Protein 9E9M (pdb70)

Nearest PDB structures (foldseek):
  9e9u-assembly1_A  TM=1.003E+00  e=6.574E-29  synthetic construct
  5z5a-assembly3_C  TM=9.922E-01  e=4.658E-25  Thermococcus kodakarensis KOD1
  5z5b-assembly3_C  TM=9.942E-01  e=1.953E-23  Thermococcus kodakarensis KOD1
  2j16-assembly2_B  TM=8.614E-01  e=3.034E-09  Saccharomyces cerevisiae
  4jnb-assembly1_A  TM=8.517E-01  e=1.982E-07  Homo sapiens

B-factor: mean 23.59, std 7.03, range [12.92, 53.16]

Secondary structure (DSSP, 8-state):
--TT-EESSSSEEE-SPPPGGGHHHHHHH-SEEEE-S-GGG-SS-THHHHTTT-EEEE----TT-PPPHHHHHHHHHHHHHHHHTT--EEE-----HHHHHHHHHHHHHHH---HHHHHHHHHHHSTTSS-SHHHHHHHHHHHHHH-

Foldseek 3Di:
DPVQWDDPDPFETEGADDDPVCLVVCVVQFQEEEEAADPVPDPDDPVSSVVSNRHYHDHYDDPPAADALVSLVVVLVVSVVQVVVPGHYYYYHHAQQHVLLSQLLNCCVPVVDDSVVSNVSSCVRPVRHNPDPNSVVSSVVSNVVVD

Radius of gyration: 14.06 Å; Cα contacts (8 Å, |Δi|>4): 249; chains: 1; bounding box: 31×39×26 Å

Solvent-accessible surface area: 7526 Å² total

Sequence (147 aa):
MWPSARFVDDNVAFSRMPTERELDEVAKDFDAVVVLVEEYEELPYSLEEWKKRGVEVLHSPIPDFTAPSLEQLLEILRWIEARVREGKKVLIHMGGLGRSGTVAVAWLMYSKGLPLREALRRVRSLRPGAVETYEQMEVLKELEKFLR

Structure (mmCIF, N/CA/C/O backbone):
data_9E9M
#
_entry.id   9E9M
#
_cell.length_a   86.032
_cell.length_b   86.032
_cell.length_c   32.198
_cell.angle_alpha   90.000
_cell.angle_beta   90.000
_cell.angle_gamma   120.000
#
_symmetry.space_group_name_H-M   'P 61'
#
loop_
_entity.id
_entity.type
_entity.pdbx_description
1 polymer ShufPTP
2 non-polymer 'SULFATE ION'
3 water water
#
loop_
_atom_site.group_PDB
_atom_site.id
_atom_site.type_symbol
_atom_site.label_atom_id
_atom_site.label_alt_id
_atom_site.label_comp_id
_atom_site.label_asym_id
_atom_site.label_entity_id
_atom_site.label_seq_id
_atom_site.pdbx_PDB_ins_code
_atom_site.Cartn_x
_atom_site.Cartn_y
_atom_site.Cartn_z
_atom_site.occupancy
_atom_site.B_iso_or_equiv
_atom_site.auth_seq_id
_atom_site.auth_comp_id
_atom_site.auth_asym_id
_atom_site.auth_atom_id
_atom_site.pdbx_PDB_model_num
ATOM 1 N N . MET A 1 1 ? 1.70856 46.74056 6.58093 1.000 29.96859 1 MET A N 1
ATOM 2 C CA . MET A 1 1 ? 0.85696 45.66876 6.06370 1.000 25.69481 1 MET A CA 1
ATOM 3 C C . MET A 1 1 ? -0.29781 45.43730 7.03396 1.000 26.20509 1 MET A C 1
ATOM 4 O O . MET A 1 1 ? -0.11376 45.49854 8.24682 1.000 33.17981 1 MET A O 1
ATOM 9 N N . TRP A 1 2 ? -1.48950 45.18842 6.51008 1.000 24.44421 2 TRP A N 1
ATOM 10 C CA . TRP A 1 2 ? -2.62971 44.86614 7.35338 1.000 25.49701 2 TRP A CA 1
ATOM 11 C C . TRP A 1 2 ? -2.38925 43.52684 8.03804 1.000 24.86563 2 TRP A C 1
ATOM 12 O O . TRP A 1 2 ? -2.36429 42.49307 7.35640 1.000 23.91786 2 TRP A O 1
ATOM 23 N N . PRO A 1 3 ? -2.21206 43.48326 9.36283 1.000 27.09351 3 PRO A N 1
ATOM 24 C CA . PRO A 1 3 ? -1.60686 42.29209 9.97986 1.000 28.02609 3 PRO A CA 1
ATOM 25 C C . PRO A 1 3 ? -2.51478 41.07096 10.08148 1.000 28.14919 3 PRO A C 1
ATOM 26 O O . PRO A 1 3 ? -2.02974 40.00663 10.48150 1.000 26.97306 3 PRO A O 1
ATOM 30 N N . SER A 1 4 ? -3.79880 41.18217 9.72872 1.000 25.01702 4 SER A N 1
ATOM 31 C CA . SER A 1 4 ? -4.69656 40.02959 9.71366 1.000 24.06163 4 SER A CA 1
ATOM 32 C C . SER A 1 4 ? -4.52369 39.15934 8.47792 1.000 22.48669 4 SER A C 1
ATOM 33 O O . SER A 1 4 ? -5.02441 38.02943 8.45403 1.000 22.53775 4 SER A O 1
ATOM 36 N N . ALA A 1 5 ? -3.85459 39.65963 7.44767 1.000 21.69054 5 ALA A N 1
ATOM 37 C CA . ALA A 1 5 ? -3.64718 38.87715 6.23883 1.000 20.06964 5 ALA A CA 1
ATOM 38 C C . ALA A 1 5 ? -2.53019 37.86045 6.43054 1.000 20.83638 5 ALA A C 1
ATOM 39 O O . ALA A 1 5 ? -1.49323 38.15140 7.03589 1.000 22.18255 5 ALA A O 1
ATOM 41 N N . ARG A 1 6 ? -2.74519 36.65910 5.90972 1.000 17.53489 6 ARG A N 1
ATOM 42 C CA . ARG A 1 6 ? -1.69967 35.64486 5.87534 1.000 18.45749 6 ARG A CA 1
ATOM 43 C C . ARG A 1 6 ? -1.49695 35.22736 4.42981 1.000 20.08155 6 ARG A C 1
ATOM 44 O O . ARG A 1 6 ? -2.44445 34.80122 3.75271 1.000 18.21121 6 ARG A O 1
ATOM 52 N N . PHE A 1 7 ? -0.26049 35.35936 3.96258 1.000 18.844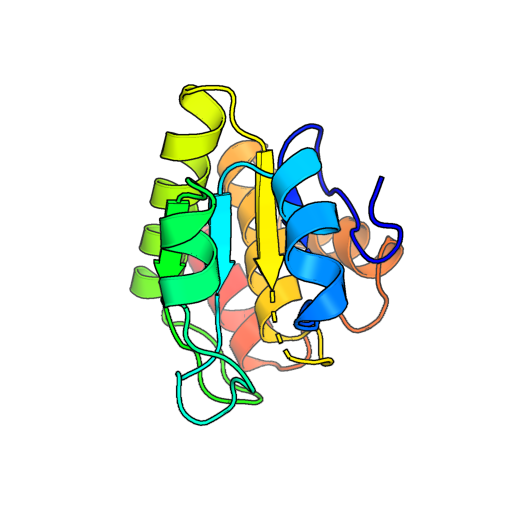39 7 PHE A N 1
ATOM 53 C CA . PHE A 1 7 ? 0.08939 35.13638 2.57271 1.000 18.18484 7 PHE A CA 1
ATOM 54 C C . PHE A 1 7 ? 0.45046 33.67723 2.34429 1.000 21.40637 7 PHE A C 1
ATOM 55 O O . PHE A 1 7 ? 1.23317 33.09994 3.10727 1.000 23.29744 7 PHE A O 1
ATOM 63 N N . VAL A 1 8 ? -0.10574 33.08414 1.28464 1.000 19.45337 8 VAL A N 1
ATOM 64 C CA . VAL A 1 8 ? 0.32393 31.75085 0.87593 1.000 20.10147 8 VAL A CA 1
ATOM 65 C C . VAL A 1 8 ? 1.39251 31.79978 -0.20750 1.000 19.38855 8 VAL A C 1
ATOM 66 O O . VAL A 1 8 ? 2.06912 30.78438 -0.44118 1.000 23.73209 8 VAL A O 1
ATOM 70 N N . ASP A 1 9 ? 1.56029 32.94487 -0.86418 1.000 24.34152 9 ASP A N 1
ATOM 71 C CA . ASP A 1 9 ? 2.69634 33.22098 -1.72919 1.000 24.70578 9 ASP A CA 1
ATOM 72 C C . ASP A 1 9 ? 2.90513 34.73272 -1.72565 1.000 22.75062 9 ASP A C 1
ATOM 73 O O . ASP A 1 9 ? 2.33992 35.44984 -0.89386 1.000 22.48229 9 ASP A O 1
ATOM 78 N N . ASP A 1 10 ? 3.70476 35.23206 -2.67232 1.000 24.46872 10 ASP A N 1
ATOM 79 C CA . ASP A 1 10 ? 4.01398 36.65554 -2.67030 1.000 26.24279 10 ASP A CA 1
ATOM 80 C C . ASP A 1 10 ? 2.78659 37.52783 -2.89588 1.000 23.50824 10 ASP A C 1
ATOM 81 O O . ASP A 1 10 ? 2.77432 38.68959 -2.47175 1.000 24.97208 10 ASP A O 1
ATOM 86 N N . ASN A 1 11 ? 1.74889 36.99661 -3.53577 1.000 22.88889 11 ASN A N 1
ATOM 87 C CA . ASN A 1 11 ? 0.71327 37.83805 -4.09464 1.000 22.75717 11 ASN A CA 1
ATOM 88 C C . ASN A 1 11 ? -0.69508 37.53020 -3.61489 1.000 19.54190 11 ASN A C 1
ATOM 89 O O . ASN A 1 11 ? -1.59777 38.31032 -3.92265 1.000 21.19496 11 ASN A O 1
ATOM 94 N N . VAL A 1 12 ? -0.90977 36.43440 -2.88777 1.000 19.42633 12 VAL A N 1
ATOM 95 C CA . VAL A 1 12 ? -2.24980 35.97476 -2.51902 1.000 17.55244 12 VAL A CA 1
ATOM 96 C C . VAL A 1 12 ? -2.28022 35.71006 -1.02124 1.000 17.56109 12 VAL A C 1
ATOM 97 O O . VAL A 1 12 ? -1.44455 34.95640 -0.50779 1.000 17.82730 12 VAL A O 1
ATOM 101 N N . ALA A 1 13 ? -3.23268 36.33016 -0.32225 1.000 16.78905 13 ALA A N 1
ATOM 102 C CA . ALA A 1 13 ? -3.37858 36.15501 1.11954 1.000 17.28624 13 ALA A CA 1
ATOM 103 C C . ALA A 1 13 ? -4.84389 35.89605 1.44953 1.000 20.66230 13 ALA A C 1
ATOM 104 O O . ALA A 1 13 ? -5.73430 36.12581 0.62993 1.000 15.98004 13 ALA A O 1
ATOM 106 N N . PHE A 1 14 ? -5.09549 35.38419 2.65014 1.000 16.82659 14 PHE A N 1
ATOM 107 C CA . PHE A 1 14 ? -6.46882 35.20953 3.10473 1.000 15.98078 14 PHE A CA 1
ATOM 108 C C . PHE A 1 14 ? -6.58145 35.75303 4.51995 1.000 17.73948 14 PHE A C 1
ATOM 109 O O . PHE A 1 14 ? -5.57742 35.89797 5.23314 1.000 17.60613 14 PHE A O 1
ATOM 117 N N . SER A 1 15 ? -7.80642 36.11232 4.90101 1.000 15.75744 15 SER A N 1
ATOM 118 C CA . SER A 1 15 ? -8.04964 36.81583 6.15567 1.000 17.30497 15 SER A CA 1
ATOM 119 C C . SER A 1 15 ? -9.51682 36.70069 6.55735 1.000 17.87074 15 SER A C 1
ATOM 120 O O . SER A 1 15 ? -10.36090 36.21762 5.80077 1.000 18.48055 15 SER A O 1
ATOM 123 N N . ARG A 1 16 ? -9.81184 37.22999 7.74300 1.000 18.20862 16 ARG A N 1
ATOM 124 C CA . ARG A 1 16 ? -11.16803 37.54309 8.15248 1.000 17.89798 16 ARG A CA 1
ATOM 125 C C . ARG A 1 16 ? -11.71606 38.71428 7.32541 1.000 18.49286 16 ARG A C 1
ATOM 126 O O . ARG A 1 16 ? -11.01770 39.32482 6.50662 1.000 17.88217 16 ARG A O 1
ATOM 134 N N . MET A 1 17 ? -12.99538 39.01878 7.52484 1.000 16.45720 17 MET A N 1
ATOM 135 C CA . MET A 1 17 ? -13.58105 40.21366 6.92839 1.000 18.49292 17 MET A CA 1
ATOM 136 C C . MET A 1 17 ? -12.88412 41.48560 7.38223 1.000 21.37025 17 MET A C 1
ATOM 137 O O . MET A 1 17 ? -12.85358 41.75960 8.59203 1.000 20.55771 17 MET A O 1
ATOM 142 N N . PRO A 1 18 ? -12.38668 42.32252 6.46988 1.000 18.05186 18 PRO A N 1
ATOM 143 C CA . PRO A 1 18 ? -12.01641 43.68862 6.86386 1.000 19.01934 18 PRO A CA 1
ATOM 144 C C . PRO A 1 18 ? -13.24123 44.47155 7.31254 1.000 19.19481 18 PRO A C 1
ATOM 145 O O . PRO A 1 18 ? -14.31281 44.37696 6.70930 1.000 19.29116 18 PRO A O 1
ATOM 149 N N . THR A 1 19 ? -13.07429 45.26958 8.36685 1.000 20.39787 19 THR A N 1
ATOM 150 C CA . THR A 1 19 ? -14.11492 46.20091 8.76379 1.000 21.23510 19 THR A CA 1
ATOM 151 C C . THR A 1 19 ? -13.99877 47.47955 7.94046 1.000 21.00271 19 THR A C 1
ATOM 152 O O . THR A 1 19 ? -13.02276 47.69274 7.21839 1.000 22.32857 19 THR A O 1
ATOM 156 N N . GLU A 1 20 ? -14.97471 48.37247 8.11556 1.000 26.04455 20 GLU A N 1
ATOM 157 C CA . GLU A 1 20 ? -15.02259 49.57585 7.28688 1.000 25.93452 20 GLU A CA 1
ATOM 158 C C . GLU A 1 20 ? -13.79790 50.46271 7.53304 1.000 23.90192 20 GLU A C 1
ATOM 159 O O . GLU A 1 20 ? -13.23033 51.02547 6.58767 1.000 23.19407 20 GLU A O 1
ATOM 165 N N . ARG A 1 21 ? -13.33258 50.56012 8.78423 1.000 28.08598 21 ARG A N 1
ATOM 166 C CA . ARG A 1 21 ? -12.12300 51.34949 9.04214 1.000 25.64274 21 ARG A CA 1
ATOM 167 C C . ARG A 1 21 ? -10.83458 50.67746 8.59397 1.000 26.59977 21 ARG A C 1
ATOM 168 O O . ARG A 1 21 ? -9.76141 51.27033 8.77628 1.000 26.51213 21 ARG A O 1
ATOM 176 N N . GLU A 1 22 ? -10.89212 49.47442 8.02911 1.000 20.83163 22 GLU A N 1
ATOM 177 C CA . GLU A 1 22 ? -9.70243 48.79273 7.55978 1.000 23.83515 22 GLU A CA 1
ATOM 178 C C . GLU A 1 22 ? -9.59654 48.77733 6.04211 1.000 17.57653 22 GLU A C 1
ATOM 179 O O . GLU A 1 22 ? -8.63213 48.21152 5.50168 1.000 21.40343 22 GLU A O 1
ATOM 185 N N . LEU A 1 23 ? -10.55339 49.38524 5.34594 1.000 20.64182 23 LEU A N 1
ATOM 186 C CA . LEU A 1 23 ? -10.60096 49.22634 3.89562 1.000 22.63143 23 LEU A CA 1
ATOM 187 C C . LEU A 1 23 ? -9.46557 49.97426 3.20518 1.000 22.20107 23 LEU A C 1
ATOM 188 O O . LEU A 1 23 ? -8.86028 49.44659 2.26673 1.000 21.33981 23 LEU A O 1
ATOM 193 N N . ASP A 1 24 ? -9.13472 51.18757 3.65841 1.000 22.65924 24 ASP A N 1
ATOM 194 C CA . ASP A 1 24 ? -7.95677 51.85580 3.10373 1.000 20.63938 24 ASP A CA 1
ATOM 195 C C . ASP A 1 24 ? -6.70220 51.04329 3.37358 1.000 21.71943 24 ASP A C 1
ATOM 196 O O . ASP A 1 24 ? -5.80481 50.95006 2.52587 1.000 22.77638 24 ASP A O 1
ATOM 201 N N . GLU A 1 25 ? -6.62161 50.47148 4.57187 1.000 22.06597 25 GLU A N 1
ATOM 202 C CA . GLU A 1 25 ? -5.47547 49.68585 4.99429 1.000 25.77168 25 GLU A CA 1
ATOM 203 C C . GLU A 1 25 ? -5.28253 48.47756 4.08177 1.000 22.99342 25 GLU A C 1
ATOM 204 O O . GLU A 1 25 ? -4.15492 48.16020 3.68490 1.000 24.80315 25 GLU A O 1
ATOM 210 N N . VAL A 1 26 ? -6.38861 47.82148 3.70721 1.000 21.15994 26 VAL A N 1
ATOM 211 C CA . VAL A 1 26 ? -6.35755 46.69903 2.76956 1.000 21.85358 26 VAL A CA 1
ATOM 212 C C . VAL A 1 26 ? -6.06499 47.18950 1.35524 1.000 21.59928 26 VAL A C 1
ATOM 213 O O . VAL A 1 26 ? -5.25124 46.59289 0.63770 1.000 22.34506 26 VAL A O 1
ATOM 217 N N . ALA A 1 27 ? -6.70261 48.29125 0.94082 1.000 21.80618 27 ALA A N 1
ATOM 21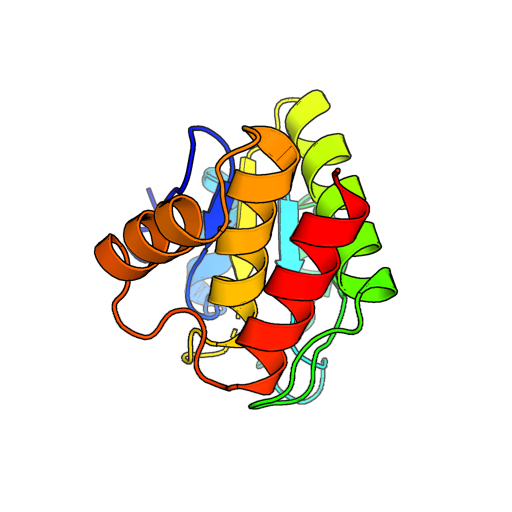8 C CA . ALA A 1 27 ? -6.50353 48.78904 -0.41861 1.000 22.06136 27 ALA A CA 1
ATOM 219 C C . ALA A 1 27 ? -5.04963 49.17891 -0.66599 1.000 24.74800 27 ALA A C 1
ATOM 220 O O . ALA A 1 27 ? -4.55789 49.05164 -1.79412 1.000 25.49264 27 ALA A O 1
ATOM 222 N N . LYS A 1 28 ? -4.34258 49.62754 0.37486 1.000 24.31695 28 LYS A N 1
ATOM 223 C CA . LYS A 1 28 ? -2.93465 49.98651 0.22587 1.000 25.33291 28 LYS A CA 1
ATOM 224 C C . LYS A 1 28 ? -2.09216 48.78619 -0.18453 1.000 25.16597 28 LYS A C 1
ATOM 225 O O . LYS A 1 28 ? -1.12801 48.92963 -0.94559 1.000 28.14138 28 LYS A O 1
ATOM 231 N N . ASP A 1 29 ? -2.43658 47.59345 0.31279 1.000 24.08019 29 ASP A N 1
ATOM 232 C CA . ASP A 1 29 ? -1.65595 46.38286 0.08794 1.000 26.45519 29 ASP A CA 1
ATOM 233 C C . ASP A 1 29 ? -2.21541 45.49740 -1.01516 1.000 22.86487 29 ASP A C 1
ATOM 234 O O . ASP A 1 29 ? -1.45213 44.76155 -1.64282 1.000 26.93723 29 ASP A O 1
ATOM 239 N N . PHE 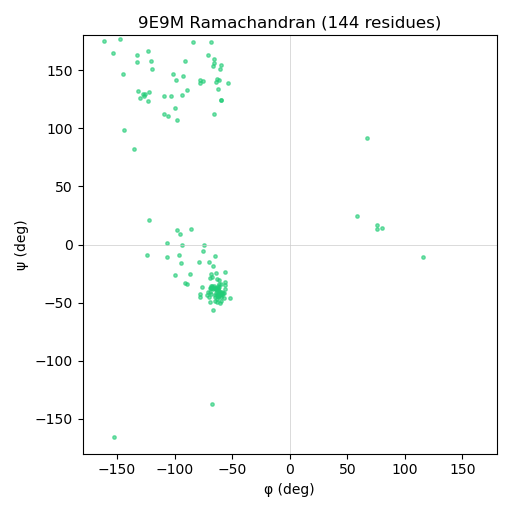A 1 30 ? -3.52212 45.56960 -1.27720 1.000 20.44592 30 PHE A N 1
ATOM 240 C CA . PHE A 1 30 ? -4.20789 44.63740 -2.16370 1.000 20.06475 30 PHE A CA 1
ATOM 241 C C . PHE A 1 30 ? -4.99491 45.39405 -3.21892 1.000 21.27992 30 PHE A C 1
ATOM 242 O O . PHE A 1 30 ? -5.79111 46.28305 -2.90000 1.000 23.61147 30 PHE A O 1
ATOM 250 N N . ASP A 1 31 ? -4.79953 45.00718 -4.46879 1.000 20.52119 31 ASP A N 1
ATOM 251 C CA . ASP A 1 31 ? -5.50236 45.61604 -5.57325 1.000 19.98469 31 ASP A CA 1
ATOM 252 C C . ASP A 1 31 ? -6.73457 44.82741 -5.98244 1.000 18.50678 31 ASP A C 1
ATOM 253 O O . ASP A 1 31 ? -7.53436 45.32968 -6.78374 1.000 17.24465 31 ASP A O 1
ATOM 258 N N . ALA A 1 32 ? -6.91808 43.62724 -5.43293 1.000 17.38749 32 ALA A N 1
ATOM 259 C CA . ALA A 1 32 ? -8.08816 42.81340 -5.72522 1.000 18.57354 32 ALA A CA 1
ATOM 260 C C . ALA A 1 32 ? -8.48767 42.05407 -4.46568 1.000 16.18122 32 ALA A C 1
ATOM 261 O O . ALA A 1 32 ? -7.63617 41.68833 -3.64751 1.000 17.37959 32 ALA A O 1
ATOM 263 N N . VAL A 1 33 ? -9.79896 41.85034 -4.30845 1.000 15.56183 33 VAL A N 1
ATOM 264 C CA . VAL A 1 33 ? -10.36908 41.13769 -3.17097 1.000 17.51132 33 VAL A CA 1
ATOM 265 C C . VAL A 1 33 ? -11.36485 40.11199 -3.68940 1.000 16.34866 33 VAL A C 1
ATOM 266 O O . VAL A 1 33 ? -12.21744 40.42598 -4.53231 1.000 17.08963 33 VAL A O 1
ATOM 270 N N . VAL A 1 34 ? -11.25100 38.88642 -3.18811 1.000 14.13113 34 VAL A N 1
ATOM 271 C CA . VAL A 1 34 ? -12.23489 37.82748 -3.42196 1.000 16.18889 34 VAL A CA 1
ATOM 272 C C . VAL A 1 34 ? -13.13276 37.75337 -2.19588 1.000 14.61830 34 VAL A C 1
ATOM 273 O O . VAL A 1 34 ? -12.65473 37.44704 -1.09274 1.000 16.02831 34 VAL A O 1
ATOM 277 N N . VAL A 1 35 ? -14.43338 38.02940 -2.37594 1.000 13.71973 35 VAL A N 1
ATOM 278 C CA . VAL A 1 35 ? -15.39026 38.13590 -1.27191 1.000 13.94231 35 VAL A CA 1
ATOM 279 C C . VAL A 1 35 ? -16.31308 36.92731 -1.34221 1.000 15.75093 35 VAL A C 1
ATOM 280 O O . VAL A 1 35 ? -17.12658 36.80653 -2.27531 1.000 14.44970 35 VAL A O 1
ATOM 284 N N . LEU A 1 36 ? -16.20236 36.04022 -0.34797 1.000 14.11719 36 LEU A N 1
ATOM 285 C CA . LEU A 1 36 ? -16.89333 34.75192 -0.35948 1.000 15.28682 36 LEU A CA 1
ATOM 286 C C . LEU A 1 36 ? -18.19120 34.73790 0.43129 1.000 17.19835 36 LEU A C 1
ATOM 287 O O . LEU A 1 36 ? -18.74683 33.66091 0.64895 1.000 18.89083 36 LEU A O 1
ATOM 292 N N . VAL A 1 37 ? -18.70764 35.88641 0.83292 1.000 19.26186 37 VAL A N 1
ATOM 293 C CA . VAL A 1 37 ? -19.96170 35.89811 1.57568 1.000 20.36398 37 VAL A CA 1
ATOM 294 C C . VAL A 1 37 ? -21.01113 36.69206 0.81985 1.000 19.98269 37 VAL A C 1
ATOM 295 O O . VAL A 1 37 ? -20.70975 37.64174 0.08623 1.000 19.26414 37 VAL A O 1
ATOM 299 N N . GLU A 1 38 ? -22.26365 36.29489 1.03569 1.000 21.97617 38 GLU A N 1
ATOM 300 C CA . GLU A 1 38 ? -23.41214 37.01002 0.49856 1.000 19.52644 38 GLU A CA 1
ATOM 301 C C . GLU A 1 38 ? -23.46474 38.44510 1.01564 1.000 20.92926 38 GLU A C 1
ATOM 302 O O . GLU A 1 38 ? -22.98989 38.75545 2.11498 1.000 18.25688 38 GLU A O 1
ATOM 308 N N . GLU A 1 39 ? -24.04971 39.33225 0.19692 1.000 19.54334 39 GLU A N 1
ATOM 309 C CA . GLU A 1 39 ? -24.14062 40.74413 0.57553 1.000 21.46390 39 GLU A CA 1
ATOM 310 C C . GLU A 1 39 ? -24.84289 40.91907 1.91278 1.000 21.32955 39 GLU A C 1
ATOM 311 O O . GLU A 1 39 ? -24.51643 41.84561 2.67128 1.000 20.70163 39 GLU A O 1
ATOM 317 N N . TYR A 1 40 ? -25.79962 40.04071 2.22051 1.000 19.37918 40 TYR A N 1
ATOM 318 C CA . TYR A 1 40 ? -26.61476 40.22298 3.41509 1.000 17.92175 40 TYR A CA 1
ATOM 319 C C . TYR A 1 40 ? -25.81203 40.07614 4.68610 1.000 19.82801 40 TYR A C 1
ATOM 320 O O . TYR A 1 40 ? -26.26248 40.53052 5.73650 1.000 18.19089 40 TYR A O 1
ATOM 329 N N . GLU A 1 41 ? -24.64077 39.45406 4.62225 1.000 18.29856 41 GLU A N 1
ATOM 330 C CA A GLU A 1 41 ? -23.82886 39.27522 5.81415 0.570 18.46325 41 GLU A CA 1
ATOM 331 C CA B GLU A 1 41 ? -23.77700 39.23068 5.77418 0.430 18.51270 41 GLU A CA 1
ATOM 332 C C . GLU A 1 41 ? -22.70221 40.29375 5.91466 1.000 19.76424 41 GLU A C 1
ATOM 333 O O . GLU A 1 41 ? -21.90508 40.22924 6.85552 1.000 20.45702 41 GLU A O 1
ATOM 344 N N . LEU A 1 42 ? -22.64995 41.28529 4.96480 1.000 18.90625 42 LEU A N 1
ATOM 345 C CA . LEU A 1 42 ? -21.63554 42.32452 4.96860 1.000 21.25839 42 LEU A CA 1
ATOM 346 C C . LEU A 1 42 ? -2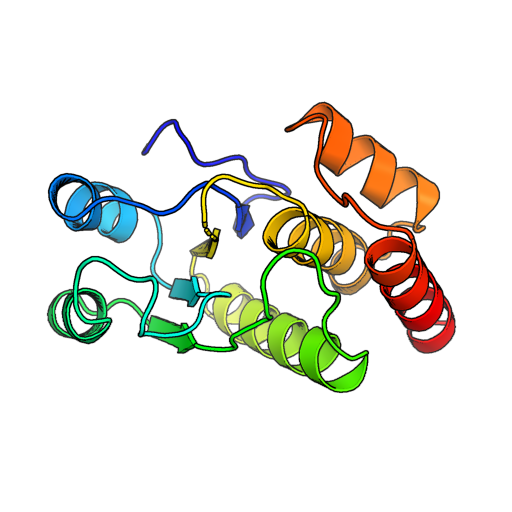2.14645 43.53954 5.73047 1.000 20.72665 42 LEU A C 1
ATOM 347 O O . LEU A 1 42 ? -23.34214 43.84560 5.69254 1.000 20.62869 42 LEU A O 1
ATOM 352 N N . PRO A 1 43 ? -21.27337 44.24421 6.44590 1.000 18.23046 43 PRO A N 1
ATOM 353 C CA . PRO A 1 43 ? -21.69388 45.45921 7.16139 1.000 20.80623 43 PRO A CA 1
ATOM 354 C C . PRO A 1 43 ? -21.45155 46.74301 6.38287 1.000 20.46721 43 PRO A C 1
ATOM 355 O O . PRO A 1 43 ? -21.58315 47.81904 6.97093 1.000 19.59381 43 PRO A O 1
ATOM 359 N N . TYR A 1 44 ? -21.07791 46.63193 5.10740 1.000 18.25859 44 TYR A N 1
ATOM 360 C CA . TYR A 1 44 ? -20.93454 47.75189 4.18979 1.000 18.33559 44 TYR A CA 1
ATOM 361 C C . TYR A 1 44 ? -21.16144 47.20764 2.78579 1.000 21.57694 44 TYR A C 1
ATOM 362 O O . TYR A 1 44 ? -21.14505 45.99489 2.56407 1.000 19.71359 44 TYR A O 1
ATOM 371 N N . SER A 1 45 ? -21.38660 48.11733 1.84523 1.000 18.87101 45 SER A N 1
ATOM 372 C CA . SER A 1 45 ? -21.59041 47.75585 0.45136 1.000 19.46996 45 SER A CA 1
ATOM 373 C C . SER A 1 45 ? -20.25452 47.45067 -0.20629 1.000 18.49684 45 SER A C 1
ATOM 374 O O . SER A 1 45 ? -19.26198 48.13066 0.05278 1.000 18.93416 45 SER A O 1
ATOM 377 N N . LEU A 1 46 ? -20.22861 46.44077 -1.08286 1.000 19.67691 46 LEU A N 1
ATOM 378 C CA . LEU A 1 46 ? -19.00494 46.21515 -1.85180 1.000 17.57469 46 LEU A CA 1
ATOM 379 C C . LEU A 1 46 ? -18.67912 47.37111 -2.79903 1.000 19.83350 46 LEU A C 1
ATOM 380 O O . LEU A 1 46 ? -17.57186 47.40441 -3.35019 1.000 18.44112 46 LEU A O 1
ATOM 385 N N . GLU A 1 47 ? -19.59691 48.32884 -2.98743 1.000 21.29225 47 GLU A N 1
ATOM 386 C CA . GLU A 1 47 ? -19.22367 49.58235 -3.63275 1.000 22.31226 47 GLU A CA 1
ATOM 387 C C . GLU A 1 47 ? -18.08122 50.28452 -2.90966 1.000 22.18722 47 GLU A C 1
ATOM 388 O O . GLU A 1 47 ? -17.37005 51.07887 -3.53132 1.000 21.84437 47 GLU A O 1
ATOM 394 N N . GLU A 1 48 ? -17.87676 50.00713 -1.61639 1.000 19.29858 48 GLU A N 1
ATOM 395 C CA . GLU A 1 48 ? -16.76195 50.61772 -0.90228 1.000 21.01174 48 GLU A CA 1
ATOM 396 C C . GLU A 1 48 ? -15.43328 50.33285 -1.59211 1.000 20.62995 48 GLU A C 1
ATOM 397 O O . GLU A 1 48 ? -14.53429 51.17895 -1.57973 1.000 22.80942 48 GLU A O 1
ATOM 403 N N . TRP A 1 49 ? -15.28481 49.14541 -2.19079 1.000 17.64098 49 TRP A N 1
ATOM 404 C CA . TRP A 1 49 ? -14.04361 48.81091 -2.87532 1.000 17.01950 49 TRP A CA 1
ATOM 405 C C . TRP A 1 49 ? -13.93985 49.50787 -4.22274 1.000 17.34873 49 TRP A C 1
ATOM 406 O O . TRP A 1 49 ? -12.83629 49.87907 -4.64658 1.000 20.07800 49 TRP A O 1
ATOM 417 N N . LYS A 1 50 ? -15.07119 49.64371 -4.91175 1.000 19.26224 50 LYS A N 1
ATOM 418 C CA . LYS A 1 50 ? -15.07069 50.24248 -6.23993 1.000 20.51532 50 LYS A CA 1
ATOM 419 C C . LYS A 1 50 ? -14.58134 51.68470 -6.18341 1.000 20.53675 50 LYS A C 1
ATOM 420 O O . LYS A 1 50 ? -13.76862 52.10511 -7.01952 1.000 21.83421 50 LYS A O 1
ATOM 426 N N . LYS A 1 51 ? -15.03525 52.44769 -5.18700 1.000 21.85456 51 LYS A N 1
ATOM 427 C CA . LYS A 1 51 ? -14.59567 53.83161 -5.06565 1.000 23.32369 51 LYS A CA 1
ATOM 428 C C . LYS A 1 51 ? -13.13114 53.93710 -4.65515 1.000 24.41876 51 LYS A C 1
ATOM 429 O O . LYS A 1 51 ? -12.53349 55.01368 -4.77597 1.000 22.04073 51 LYS A O 1
ATOM 435 N N . ARG A 1 52 ? -12.53270 52.85113 -4.17748 1.000 19.22954 52 ARG A N 1
ATOM 436 C CA . ARG A 1 52 ? -11.10900 52.79818 -3.89198 1.000 18.75123 52 ARG A CA 1
ATOM 437 C C . ARG A 1 52 ? -10.29447 52.24647 -5.05964 1.000 19.46955 52 ARG A C 1
ATOM 438 O O . ARG A 1 52 ? -9.07164 52.13314 -4.94878 1.000 20.19661 52 ARG A O 1
ATOM 446 N N . GLY A 1 53 ? -10.93929 51.87624 -6.16541 1.000 18.71729 53 GLY A N 1
ATOM 447 C CA . GLY A 1 53 ? -10.21370 51.30738 -7.28920 1.000 20.01252 53 GLY A CA 1
ATOM 448 C C . GLY A 1 53 ? -9.77188 49.87596 -7.09990 1.000 18.50178 53 GLY A C 1
ATOM 449 O O . GLY A 1 53 ? -8.90274 49.40298 -7.83946 1.000 19.59490 53 GLY A O 1
ATOM 450 N N . VAL A 1 54 ? -10.35124 49.16511 -6.13272 1.000 17.04985 54 VAL A N 1
ATOM 451 C CA . VAL A 1 54 ? -9.99159 47.78408 -5.84393 1.000 18.85903 54 VAL A CA 1
ATOM 452 C C . VAL A 1 54 ? -10.93876 46.87685 -6.61706 1.000 14.79974 54 VAL A C 1
ATOM 453 O O . VAL A 1 54 ? -12.16255 47.04817 -6.55052 1.000 18.42896 54 VAL A O 1
ATOM 457 N N . GLU A 1 55 ? -10.37521 45.91976 -7.35986 1.000 15.87640 55 GLU A N 1
ATOM 458 C CA . GLU A 1 55 ? -11.17838 44.96359 -8.12281 1.000 15.90208 55 GLU A CA 1
ATOM 459 C C . GLU A 1 55 ? -11.78766 43.93140 -7.18359 1.000 17.28370 55 GLU A C 1
ATOM 460 O O . GLU A 1 55 ? -11.14042 43.50835 -6.22612 1.000 17.58087 55 GLU A O 1
ATOM 466 N N . VAL A 1 56 ? -13.04233 43.55328 -7.43875 1.000 16.41825 56 VAL A N 1
ATOM 467 C CA . VAL A 1 56 ? -13.80102 42.67316 -6.54972 1.000 17.21860 56 VAL A CA 1
ATOM 468 C C . VAL A 1 56 ? -14.31415 41.48021 -7.33399 1.000 14.50358 56 VAL A C 1
ATOM 469 O O . VAL A 1 56 ? -14.96264 41.64539 -8.37716 1.000 17.43757 56 VAL A O 1
ATOM 473 N N . LEU A 1 57 ? -14.06249 40.27905 -6.81208 1.000 14.45973 57 LEU A N 1
ATOM 474 C CA . LEU A 1 57 ? -14.77565 39.07693 -7.23349 1.000 15.19131 57 LEU A CA 1
ATOM 475 C C . LEU A 1 57 ? -15.73591 38.73061 -6.11192 1.000 15.14137 57 LEU A C 1
ATOM 476 O O . LEU A 1 57 ? -15.30179 38.31427 -5.03410 1.000 17.19199 57 LEU A O 1
ATOM 481 N N . HIS A 1 58 ? -17.03075 38.89780 -6.35011 1.000 14.18885 58 HIS A N 1
ATOM 482 C CA . HIS A 1 58 ? -18.04056 38.48879 -5.38644 1.000 12.96947 58 HIS A CA 1
ATOM 483 C C . HIS A 1 58 ? -18.58893 37.12419 -5.78004 1.000 16.66083 58 HIS A C 1
ATOM 484 O O . HIS A 1 58 ? -19.34090 37.00431 -6.75364 1.000 16.92290 58 HIS A O 1
ATOM 491 N N . SER A 1 59 ? -18.21455 36.09578 -5.02511 1.000 14.14010 59 SER A N 1
ATOM 492 C CA . SER A 1 59 ? -18.63187 34.72235 -5.31119 1.000 14.63049 59 SER A CA 1
ATOM 493 C C . SER A 1 59 ? -19.05157 34.08935 -3.99746 1.000 15.60457 59 SER A C 1
ATOM 494 O O . SER A 1 59 ? -18.27407 33.37504 -3.35121 1.000 15.70771 59 SER A O 1
ATOM 497 N N . PRO A 1 60 ? -20.29157 34.34024 -3.57066 1.000 13.99267 60 PRO A N 1
ATOM 498 C CA . PRO A 1 60 ? -20.74133 33.88341 -2.25295 1.000 18.37716 60 PRO A CA 1
ATOM 499 C C . PRO A 1 60 ? -20.74015 32.37244 -2.12458 1.000 15.24521 60 PRO A C 1
ATOM 500 O O . PRO A 1 60 ? -21.10337 31.64205 -3.05156 1.000 16.72403 60 PRO A O 1
ATOM 504 N N . ILE A 1 61 ? -20.35846 31.91500 -0.93903 1.000 15.82762 61 ILE A N 1
ATOM 505 C CA . ILE A 1 61 ? -20.48170 30.51784 -0.53568 1.000 18.18896 61 ILE A CA 1
ATOM 506 C C . ILE A 1 61 ? -21.23273 30.53011 0.78477 1.000 18.28913 61 ILE A C 1
ATOM 507 O O . ILE A 1 61 ? -20.83276 31.25827 1.69730 1.000 19.17730 61 ILE A O 1
ATOM 512 N N . PRO A 1 62 ? -22.31565 29.77131 0.93848 1.000 17.78551 62 PRO A N 1
ATOM 513 C CA . PRO A 1 62 ? -23.03559 29.79835 2.21813 1.000 18.34823 62 PRO A CA 1
ATOM 514 C C . PRO A 1 62 ? -22.14922 29.37061 3.38119 1.000 19.99305 62 PRO A C 1
ATOM 515 O O . PRO A 1 62 ? -21.17455 28.62257 3.21572 1.000 18.46340 62 PRO A O 1
ATOM 519 N N . ASP A 1 63 ? -22.50711 29.85417 4.57608 1.000 19.12217 63 ASP A N 1
ATOM 520 C CA . ASP A 1 63 ? -21.75640 29.52043 5.78007 1.000 20.78300 63 ASP A CA 1
ATOM 521 C C . ASP A 1 63 ? -21.62822 28.00621 5.91828 1.000 17.36474 63 ASP A C 1
ATOM 522 O O . ASP A 1 63 ? -22.57725 27.25846 5.66026 1.000 18.75267 63 ASP A O 1
ATOM 527 N N . PHE A 1 64 ? -20.43850 27.55200 6.32121 1.000 18.90055 64 PHE A N 1
ATOM 528 C CA . PHE A 1 64 ? -20.15088 26.14156 6.58721 1.000 20.61584 64 PHE A CA 1
ATOM 529 C C . PHE A 1 64 ? -20.39909 25.24084 5.38435 1.000 22.04381 64 PHE A C 1
ATOM 530 O O . PHE A 1 64 ? -20.67671 24.05424 5.56129 1.000 22.13348 64 PHE A O 1
ATOM 538 N N . THR A 1 65 ? -20.34068 25.76291 4.15840 1.000 18.94124 65 THR A N 1
ATOM 539 C CA . THR A 1 65 ? -20.53745 24.93569 2.97525 1.000 18.21936 65 THR A CA 1
ATOM 540 C C . THR A 1 65 ? -19.32929 25.05008 2.05948 1.000 19.00466 65 THR A C 1
ATOM 541 O O . THR A 1 65 ? -18.45764 25.90057 2.24531 1.000 19.21134 65 THR A O 1
ATOM 545 N N . ALA A 1 66 ? -19.26756 24.16470 1.11919 1.000 17.18059 66 ALA A N 1
ATOM 546 C CA . ALA A 1 66 ? -18.18143 24.15087 0.14951 1.000 17.44455 66 ALA A CA 1
ATOM 547 C C . ALA A 1 66 ? -18.63126 24.75579 -1.17458 1.000 19.66021 66 ALA A C 1
ATOM 548 O O . ALA A 1 66 ? -19.78734 24.59429 -1.58361 1.000 19.13062 66 ALA A O 1
ATOM 550 N N . PRO A 1 67 ? -17.73263 25.42766 -1.88168 1.000 18.76436 67 PRO A N 1
ATOM 551 C CA . PRO A 1 67 ? -18.02808 25.80075 -3.26668 1.000 18.13957 67 PRO A CA 1
ATOM 552 C C . PRO A 1 67 ? -18.12834 24.55701 -4.13066 1.000 19.68354 67 PRO A C 1
ATOM 553 O O . PRO A 1 67 ? -17.51250 23.52819 -3.84170 1.000 19.53104 67 PRO A O 1
ATOM 557 N N . SER A 1 68 ? -18.89354 24.66139 -5.21509 1.000 18.47430 68 SER A N 1
ATOM 558 C CA . SER A 1 68 ? -18.81411 23.63235 -6.23264 1.000 16.63248 68 SER A CA 1
ATOM 559 C C . SER A 1 68 ? -17.42854 23.67043 -6.86531 1.000 15.41663 68 SER A C 1
ATOM 560 O O . SER A 1 68 ? -16.69840 24.67057 -6.76512 1.000 16.83373 68 SER A O 1
ATOM 563 N N . LEU A 1 69 ? -17.04896 22.55885 -7.50355 1.000 15.79757 69 LEU A N 1
ATOM 564 C CA . LEU A 1 69 ? -15.78012 22.55053 -8.22559 1.000 16.95282 69 LEU A CA 1
ATOM 565 C C . LEU A 1 69 ? -15.75351 23.64414 -9.28917 1.000 17.75603 69 LEU A C 1
ATOM 566 O O . LEU A 1 69 ? -14.73815 24.33553 -9.44373 1.000 18.47641 69 LEU A O 1
ATOM 571 N N . GLU A 1 70 ? -16.86261 23.83316 -10.02216 1.000 16.70239 70 GLU A N 1
ATOM 572 C CA . GLU A 1 70 ? -16.87536 24.87118 -11.04894 1.000 16.34190 70 GLU A CA 1
ATOM 573 C C . GLU A 1 70 ? -16.68296 26.25189 -10.44138 1.000 16.73598 70 GLU A C 1
ATOM 574 O O . GLU A 1 70 ? -15.90603 27.06426 -10.96174 1.000 18.64697 70 GLU A O 1
ATOM 580 N N . GLN A 1 71 ? -17.36248 26.52506 -9.32569 1.000 16.94086 71 GLN A N 1
ATOM 581 C CA . GLN A 1 71 ? -17.19165 27.80748 -8.64650 1.000 15.64524 71 GLN A CA 1
ATOM 582 C C . GLN A 1 71 ? -15.75444 28.00454 -8.20242 1.000 15.46784 71 GLN A C 1
ATOM 583 O O . GLN A 1 71 ? -15.17968 29.08795 -8.38354 1.000 16.03059 71 GLN A O 1
ATOM 589 N N . LEU A 1 72 ? -15.15513 26.95363 -7.63735 1.000 14.73652 72 LEU A N 1
ATOM 590 C CA . LEU A 1 72 ? -13.78160 27.04544 -7.16451 1.000 15.10799 72 LEU A CA 1
ATOM 591 C C . LEU A 1 72 ? -12.83046 27.32368 -8.32163 1.000 17.01669 72 LEU A C 1
ATOM 592 O O . LEU A 1 72 ? -11.93272 28.16806 -8.20675 1.000 15.77207 72 LEU A O 1
ATOM 597 N N . LEU A 1 73 ? -13.01915 26.63343 -9.45311 1.000 17.12489 73 LEU A N 1
ATOM 598 C CA . LEU A 1 73 ? -12.17462 26.88523 -10.62187 1.000 15.53779 73 LEU A CA 1
ATOM 599 C C . LEU A 1 73 ? -12.36366 28.30033 -11.17146 1.000 18.68727 73 LEU A C 1
ATOM 600 O O . LEU A 1 73 ? -11.39799 28.92554 -11.62666 1.000 19.19907 73 LEU A O 1
ATOM 605 N N . GLU A 1 74 ? -13.59612 28.82459 -11.15170 1.000 18.37987 74 GLU A N 1
ATOM 606 C CA . GLU A 1 74 ? -13.81024 30.20901 -11.57734 1.000 16.63577 74 GLU A CA 1
ATOM 607 C C . GLU A 1 74 ? -13.04799 31.18309 -10.68659 1.000 16.63868 74 GLU A C 1
ATOM 608 O O . GLU A 1 74 ? -12.44005 32.15142 -11.17059 1.000 16.58502 74 GLU A O 1
ATOM 614 N N . ILE A 1 75 ? -13.08728 30.95315 -9.37314 1.000 15.47429 75 ILE A N 1
ATOM 615 C CA . ILE A 1 75 ? -12.36948 31.80704 -8.43033 1.000 14.58150 75 ILE A CA 1
ATOM 616 C C . ILE A 1 75 ? -10.87068 31.73603 -8.69005 1.000 15.95151 75 ILE A C 1
ATOM 617 O O . ILE A 1 75 ? -10.18090 32.76222 -8.73008 1.000 16.91251 75 ILE A O 1
ATOM 622 N N . LEU A 1 76 ? -10.34636 30.51923 -8.88163 1.000 16.71214 76 LEU A N 1
ATOM 623 C CA . LEU A 1 76 ? -8.91543 30.35558 -9.12747 1.000 16.86270 76 LEU A CA 1
ATOM 624 C C . LEU A 1 76 ? -8.48993 31.04469 -10.41672 1.000 16.69910 76 LEU A C 1
ATOM 625 O O . LEU A 1 76 ? -7.44360 31.70413 -10.45343 1.000 17.86608 76 LEU A O 1
ATOM 630 N N . ARG A 1 77 ? -9.27667 30.89814 -11.48246 1.000 17.27910 77 ARG A N 1
ATOM 631 C CA . ARG A 1 77 ? -8.92527 31.54148 -12.74278 1.000 18.43364 77 ARG A CA 1
ATOM 632 C C . ARG A 1 77 ? -8.90040 33.05382 -12.59931 1.000 18.79700 77 ARG A C 1
ATOM 633 O O . ARG A 1 77 ? -8.04494 33.73231 -13.19083 1.000 19.72369 77 ARG A O 1
ATOM 641 N N . TRP A 1 78 ? -9.82941 33.60394 -11.81216 1.000 17.32959 78 TRP A N 1
ATOM 642 C CA . TRP A 1 78 ? -9.85250 35.04401 -11.59964 1.000 18.48578 78 TRP A CA 1
ATOM 643 C C . TRP A 1 78 ? -8.64089 35.48660 -10.79663 1.000 18.99480 78 TRP A C 1
ATOM 644 O O . TRP A 1 78 ? -8.01668 36.50120 -11.11935 1.000 18.07723 78 TRP A O 1
ATOM 655 N N . ILE A 1 79 ? -8.28708 34.73995 -9.74939 1.000 16.88493 79 ILE A N 1
ATOM 656 C CA . ILE A 1 79 ? -7.09470 35.08585 -8.98344 1.000 17.45508 79 ILE A CA 1
ATOM 657 C C . ILE A 1 79 ? -5.86939 35.05370 -9.88238 1.000 18.12606 79 ILE A C 1
ATOM 658 O O . ILE A 1 79 ? -5.02513 35.95091 -9.81940 1.000 20.18352 79 ILE A O 1
ATOM 663 N N . GLU A 1 80 ? -5.77012 34.04320 -10.75255 1.000 19.16814 80 GLU A N 1
ATOM 664 C CA . GLU A 1 80 ? -4.60587 33.95518 -11.63479 1.000 19.68158 80 GLU A CA 1
ATOM 665 C C . GLU A 1 80 ? -4.54505 35.15441 -12.57133 1.000 22.62335 80 GLU A C 1
ATOM 666 O O . GLU A 1 80 ? -3.46344 35.71300 -12.81013 1.000 23.92617 80 GLU A O 1
ATOM 672 N N . ALA A 1 81 ? -5.70543 35.57468 -13.08931 1.000 20.49027 81 ALA A N 1
ATOM 673 C CA . ALA A 1 81 ? -5.76484 36.73783 -13.97097 1.000 19.81038 81 ALA A CA 1
ATOM 674 C C . ALA A 1 81 ? -5.23325 37.97947 -13.28052 1.000 24.79153 81 ALA A C 1
ATOM 675 O O . ALA A 1 81 ? -4.48127 38.75424 -13.88128 1.000 21.99268 81 ALA A O 1
ATOM 677 N N . ARG A 1 82 ? -5.60453 38.18698 -12.01649 1.000 21.48041 82 ARG A N 1
ATOM 678 C CA . ARG A 1 82 ? -5.11664 39.35561 -11.29602 1.000 19.05476 82 ARG A CA 1
ATOM 679 C C . ARG A 1 82 ? -3.62979 39.23604 -11.00014 1.000 19.51432 82 ARG A C 1
ATOM 680 O O . ARG A 1 82 ? -2.89556 40.22245 -11.09670 1.000 23.21697 82 ARG A O 1
ATOM 688 N N . VAL A 1 83 ? -3.17111 38.04228 -10.61558 1.000 19.34373 83 VAL A N 1
ATOM 689 C CA . VAL A 1 83 ? -1.75562 37.87624 -10.30072 1.000 20.14379 83 VAL A CA 1
ATOM 690 C C . VAL A 1 83 ? -0.90678 38.08550 -11.55003 1.000 24.28605 83 VAL A C 1
ATOM 691 O O . VAL A 1 83 ? 0.18800 38.66066 -11.47703 1.000 24.51977 83 VAL A O 1
ATOM 695 N N . ARG A 1 84 ? -1.39924 37.63484 -12.71352 1.000 23.48495 84 ARG A N 1
ATOM 696 C CA . ARG A 1 84 ? -0.67589 37.84859 -13.96968 1.000 26.25185 84 ARG A CA 1
ATOM 697 C C . ARG A 1 84 ? -0.47145 39.32738 -14.25659 1.000 26.23872 84 ARG A C 1
ATOM 698 O O . ARG A 1 84 ? 0.54468 39.70252 -14.85285 1.000 25.75673 84 ARG A O 1
ATOM 706 N N . GLU A 1 85 ? -1.42411 40.18167 -13.87196 1.000 24.79379 85 GLU A N 1
ATOM 707 C CA . GLU A 1 85 ? -1.27743 41.62531 -14.02980 1.000 26.36108 85 GLU A CA 1
ATOM 708 C C . GLU A 1 85 ? -0.55245 42.28629 -12.86912 1.000 25.58605 85 GLU A C 1
ATOM 709 O O . GLU A 1 85 ? -0.56787 43.51688 -12.76660 1.000 29.17778 85 GLU A O 1
ATOM 715 N N . GLY A 1 86 ? 0.08916 41.50649 -12.00783 1.000 23.52492 86 GLY A N 1
ATOM 716 C CA . GLY A 1 86 ? 0.92930 42.06646 -10.97254 1.000 26.78654 86 GLY A CA 1
ATOM 717 C C . GLY A 1 86 ? 0.20962 42.58773 -9.75157 1.000 26.77476 86 GLY A C 1
ATOM 718 O O . GLY A 1 86 ? 0.82264 43.31004 -8.95539 1.000 28.55115 86 GLY A O 1
ATOM 719 N N . LYS A 1 87 ? -1.06344 42.25197 -9.57070 1.000 23.12257 87 LYS A N 1
ATOM 720 C CA . LYS A 1 87 ? -1.77606 42.68522 -8.37842 1.000 21.85859 87 LYS A CA 1
ATOM 721 C C . LYS A 1 87 ? -1.66048 41.66398 -7.26047 1.000 20.34526 87 LYS A C 1
ATOM 722 O O . LYS A 1 87 ? -1.38088 40.48224 -7.47805 1.000 22.56717 87 LYS A O 1
ATOM 728 N N . LYS A 1 88 ? -1.85854 42.15374 -6.04589 1.000 22.45453 88 LYS A N 1
ATOM 729 C CA . LYS A 1 88 ? -1.99040 41.31017 -4.87024 1.000 20.69607 88 LYS A CA 1
ATOM 730 C C . LYS A 1 88 ? -3.46808 41.13079 -4.54929 1.000 18.35974 88 LYS A C 1
ATOM 731 O O . LYS A 1 88 ? -4.26535 42.06284 -4.70424 1.000 18.13217 88 LYS A O 1
ATOM 737 N N . VAL A 1 89 ? -3.82570 39.91878 -4.12532 1.000 17.37450 89 VAL A N 1
ATOM 738 C CA . VAL A 1 89 ? -5.22001 39.49393 -3.98018 1.000 15.90956 89 VAL A CA 1
ATOM 739 C C . VAL A 1 89 ? -5.46463 39.06179 -2.53719 1.000 16.67606 89 VAL A C 1
ATOM 740 O O . VAL A 1 89 ? -4.69928 38.25696 -1.99093 1.000 16.24817 89 VAL A O 1
ATOM 744 N N . LEU A 1 90 ? -6.53555 39.57014 -1.92877 1.000 15.03191 90 LEU A N 1
ATOM 745 C CA . LEU A 1 90 ? -6.95436 39.14149 -0.59729 1.000 16.48013 90 LEU A CA 1
ATOM 746 C C . LEU A 1 90 ? -8.23676 38.32643 -0.70949 1.000 16.14708 90 LEU A C 1
ATOM 747 O O . LEU A 1 90 ? -9.21151 38.78634 -1.30824 1.000 16.62224 90 LEU A O 1
ATOM 752 N N . ILE A 1 91 ? -8.24308 37.13255 -0.11588 1.000 14.60266 91 ILE A N 1
ATOM 753 C CA . ILE A 1 91 ? -9.42351 36.25659 -0.07471 1.000 15.82574 91 ILE A CA 1
ATOM 754 C C . ILE A 1 91 ? -10.05131 36.34207 1.30785 1.000 17.00905 91 ILE A C 1
ATOM 755 O O . ILE A 1 91 ? -9.36770 36.12217 2.30531 1.000 16.76159 91 ILE A O 1
ATOM 760 N N . HIS A 1 92 ? -11.35375 36.62415 1.38644 1.000 14.39380 92 HIS A N 1
ATOM 761 C CA . HIS A 1 92 ? -12.00047 36.56728 2.71577 1.000 13.27543 92 HIS A CA 1
ATOM 762 C C . HIS A 1 92 ? -13.45116 36.12317 2.68883 1.000 15.95806 92 HIS A C 1
ATOM 763 O O . HIS A 1 92 ? -14.12341 36.26469 1.68893 1.000 17.13291 92 HIS A O 1
ATOM 783 N N . MET A 1 94 ? -16.19614 35.44650 6.29815 1.000 19.96787 94 MET A N 1
ATOM 784 C CA . MET A 1 94 ? -16.34682 36.05317 7.61436 1.000 20.99301 94 MET A CA 1
ATOM 785 C C . MET A 1 94 ? -15.14026 35.78126 8.50691 1.000 22.36916 94 MET A C 1
ATOM 786 O O . MET A 1 94 ? -13.98709 35.83874 8.06639 1.000 25.23956 94 MET A O 1
ATOM 791 N N . GLY A 1 95 ? -15.41047 35.45110 9.76298 1.000 21.89172 95 GLY A N 1
ATOM 792 C CA . GLY A 1 95 ? -14.35398 35.19039 10.71848 1.000 25.06481 95 GLY A CA 1
ATOM 793 C C . GLY A 1 95 ? -13.87101 33.75690 10.68780 1.000 29.09498 95 GLY A C 1
ATOM 794 O O . GLY A 1 95 ? -12.73380 33.47199 11.07811 1.000 32.15048 95 GLY A O 1
ATOM 795 N N . GLY A 1 96 ? -14.73219 32.83860 10.25155 1.000 26.76296 96 GLY A N 1
ATOM 796 C CA . GLY A 1 96 ? -14.30473 31.46858 10.07973 1.000 28.74908 96 GLY A CA 1
ATOM 797 C C . GLY A 1 96 ? -13.37506 31.33900 8.89376 1.000 27.39039 96 GLY A C 1
ATOM 798 O O . GLY A 1 96 ? -13.30066 32.21686 8.03551 1.000 28.62687 96 GLY A O 1
ATOM 799 N N . LEU A 1 97 ? -12.64088 30.23154 8.83886 1.000 25.81124 97 LEU A N 1
ATOM 800 C CA . LEU A 1 97 ? -11.69481 30.04636 7.74489 1.000 24.87589 97 LEU A CA 1
ATOM 801 C C . LEU A 1 97 ? -11.96654 28.78148 6.94065 1.000 25.22024 97 LEU A C 1
ATOM 802 O O . LEU A 1 97 ? -11.07582 28.28725 6.23744 1.000 23.86004 97 LEU A O 1
ATOM 807 N N . GLY A 1 98 ? -13.18093 28.25880 6.99571 1.000 23.82288 98 GLY A N 1
ATOM 808 C CA . GLY A 1 98 ? -13.49706 27.11783 6.16796 1.000 20.52600 98 GLY A CA 1
ATOM 809 C C . GLY A 1 98 ? -13.47775 27.50213 4.70616 1.000 21.07740 98 GLY A C 1
ATOM 810 O O . GLY A 1 98 ? -12.72271 26.92254 3.91829 1.000 19.82853 98 GLY A O 1
ATOM 811 N N . ARG A 1 99 ? -14.27850 28.50776 4.34113 1.000 20.44789 99 ARG A N 1
ATOM 812 C CA . ARG A 1 99 ? -14.38986 28.90508 2.93552 1.000 18.02731 99 ARG A CA 1
ATOM 813 C C . ARG A 1 99 ? -13.10627 29.56225 2.43566 1.000 17.89179 99 ARG A C 1
ATOM 814 O O . ARG A 1 99 ? -12.58782 29.19768 1.37459 1.000 16.88261 99 ARG A O 1
ATOM 822 N N . SER A 1 100 ? -12.57943 30.53618 3.17667 1.000 17.83675 100 SER A N 1
ATOM 823 C CA . SER A 1 100 ? -11.37898 31.21744 2.70443 1.000 18.58540 100 SER A CA 1
ATOM 824 C C . SER A 1 100 ? -10.16997 30.29353 2.73481 1.000 18.13733 100 SER A C 1
ATOM 825 O O . SER A 1 100 ? -9.32445 30.35541 1.83687 1.000 17.68446 100 SER A O 1
ATOM 828 N N . GLY A 1 101 ? -10.09182 29.41136 3.73695 1.000 18.74660 101 GLY A N 1
ATOM 829 C CA . GLY A 1 101 ? -9.00532 28.44157 3.76973 1.000 18.27307 101 GLY A CA 1
ATOM 830 C C . GLY A 1 101 ? -9.07036 27.44494 2.62561 1.000 19.67345 101 GLY A C 1
ATOM 831 O O . GLY A 1 101 ? -8.03669 27.04858 2.07341 1.000 17.27151 101 GLY A O 1
ATOM 832 N N . THR A 1 102 ? -10.28421 27.02539 2.24955 1.000 17.40892 102 THR A N 1
ATOM 833 C CA . THR A 1 102 ? -10.43618 26.14472 1.09530 1.000 14.58215 102 THR A CA 1
ATOM 834 C C . THR A 1 102 ? -9.88763 26.79407 -0.17024 1.000 18.33186 102 THR A C 1
ATOM 835 O O . THR A 1 102 ? -9.14193 26.16034 -0.92597 1.000 17.26986 102 THR A O 1
ATOM 839 N N . VAL A 1 103 ? -10.20441 28.07107 -0.39884 1.000 16.74769 103 VAL A N 1
ATOM 840 C CA . VAL A 1 103 ? -9.71202 28.72795 -1.60471 1.000 16.23703 103 VAL A CA 1
ATOM 841 C C . VAL A 1 103 ? -8.19811 28.88258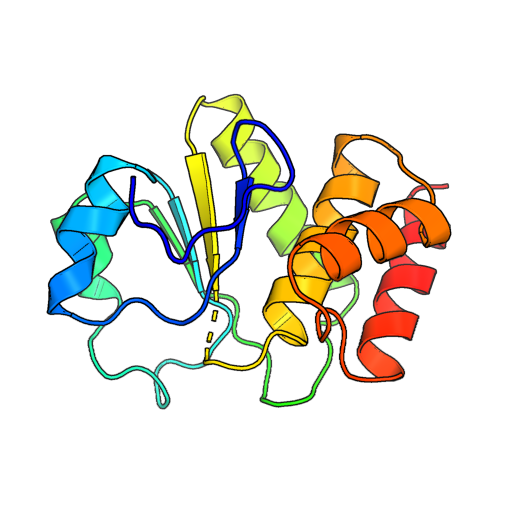 -1.53537 1.000 18.30051 103 VAL A C 1
ATOM 842 O O . VAL A 1 103 ? -7.49782 28.69962 -2.53639 1.000 16.49485 103 VAL A O 1
ATOM 846 N N . ALA A 1 104 ? -7.67126 29.16582 -0.34314 1.000 15.25954 104 ALA A N 1
ATOM 847 C CA . ALA A 1 104 ? -6.22511 29.32645 -0.19195 1.000 15.48824 104 ALA A CA 1
ATOM 848 C C . ALA A 1 104 ? -5.48589 28.02041 -0.47110 1.000 17.46053 104 ALA A C 1
ATOM 849 O O . ALA A 1 104 ? -4.45329 28.01841 -1.15444 1.000 15.74036 104 ALA A O 1
ATOM 851 N N . VAL A 1 105 ? -5.97863 26.89770 0.06650 1.000 17.24790 105 VAL A N 1
ATOM 852 C CA . VAL A 1 105 ? -5.39570 25.59565 -0.25751 1.000 15.88176 105 VAL A CA 1
ATOM 853 C C . VAL A 1 105 ? -5.47915 25.33966 -1.75608 1.000 16.56757 105 VAL A C 1
ATOM 854 O O . VAL A 1 105 ? -4.49594 24.93436 -2.39720 1.000 15.78581 105 VAL A O 1
ATOM 858 N N . ALA A 1 106 ? -6.66478 25.55518 -2.33525 1.000 16.23123 106 ALA A N 1
ATOM 859 C CA . ALA A 1 106 ? -6.84687 25.36444 -3.76867 1.000 14.47628 106 ALA A CA 1
ATOM 860 C C . ALA A 1 106 ? -5.86534 26.20213 -4.58141 1.000 16.83340 106 ALA A C 1
ATOM 861 O O . ALA A 1 106 ? -5.37510 25.74320 -5.61495 1.000 16.67292 106 ALA A O 1
ATOM 863 N N . TRP A 1 107 ? -5.57864 27.43681 -4.13928 1.000 14.78515 107 TRP A N 1
ATOM 864 C CA . TRP A 1 107 ? -4.66208 28.28855 -4.88941 1.000 15.43681 107 TRP A CA 1
ATOM 865 C C . TRP A 1 107 ? -3.25353 27.70386 -4.92262 1.000 16.66268 107 TRP A C 1
ATOM 866 O O . TRP A 1 107 ? -2.60585 27.70821 -5.97375 1.000 17.34411 107 TRP A O 1
ATOM 877 N N . LEU A 1 108 ? -2.76896 27.16375 -3.80183 1.000 17.24061 108 LEU A N 1
ATOM 878 C CA . LEU A 1 108 ? -1.45052 26.52436 -3.84200 1.000 16.92560 108 LEU A CA 1
ATOM 879 C C . LEU A 1 108 ? -1.44263 25.32762 -4.78440 1.000 18.76392 108 LEU A C 1
ATOM 880 O O . LEU A 1 108 ? -0.47340 25.09189 -5.51722 1.000 19.74971 108 LEU A O 1
ATOM 885 N N . MET A 1 109 ? -2.53606 24.57484 -4.79006 1.000 15.60749 109 MET A N 1
ATOM 886 C CA . MET A 1 109 ? -2.67023 23.39863 -5.62418 1.000 17.72952 109 MET A CA 1
ATOM 887 C C . MET A 1 109 ? -2.66135 23.80493 -7.09820 1.000 17.46296 109 MET A C 1
ATOM 888 O O . MET A 1 109 ? -1.89418 23.27677 -7.91686 1.000 19.98620 109 MET A O 1
ATOM 893 N N . TYR A 1 110 ? -3.47263 24.81301 -7.42344 1.000 16.84010 110 TYR A N 1
ATOM 894 C CA . TYR A 1 110 ? -3.66763 25.30792 -8.78272 1.000 19.72066 110 TYR A CA 1
ATOM 895 C C . TYR A 1 110 ? -2.43466 26.02869 -9.31559 1.000 18.61729 110 TYR A C 1
ATOM 896 O O . TYR A 1 110 ? -2.04747 25.82821 -10.47127 1.000 23.20287 110 TYR A O 1
ATOM 905 N N . SER A 1 111 ? -1.82984 26.90801 -8.50975 1.000 17.95953 111 SER A N 1
ATOM 906 C CA . SER A 1 111 ? -0.77794 27.77593 -9.02990 1.000 19.96928 111 SER A CA 1
ATOM 907 C C . SER A 1 111 ? 0.61341 27.17958 -8.89477 1.000 26.25329 111 SER A C 1
ATOM 908 O O . SER A 1 111 ? 1.46626 27.45099 -9.74614 1.000 26.21838 111 SER A O 1
ATOM 911 N N . LYS A 1 112 ? 0.87354 26.40389 -7.83810 1.000 22.32595 112 LYS A N 1
ATOM 912 C CA . LYS A 1 112 ? 2.19009 25.80533 -7.60932 1.000 21.18568 112 LYS A CA 1
ATOM 913 C C . LYS A 1 112 ? 2.22468 24.30736 -7.88697 1.000 24.02507 112 LYS A C 1
ATOM 914 O O . LYS A 1 112 ? 3.31719 23.71882 -7.91829 1.000 24.87425 112 LYS A O 1
ATOM 920 N N . GLY A 1 113 ? 1.07183 23.67415 -8.07727 1.000 19.75142 113 GLY A N 1
ATOM 921 C CA . GLY A 1 113 ? 1.05506 22.25061 -8.29466 1.000 21.54118 113 GLY A CA 1
ATOM 922 C C . GLY A 1 113 ? 1.27932 21.42360 -7.05790 1.000 21.11737 113 GLY A C 1
ATOM 923 O O . GLY A 1 113 ? 1.54127 20.22475 -7.18787 1.000 22.68776 113 GLY A O 1
ATOM 924 N N . LEU A 1 114 ? 1.19719 22.01876 -5.86711 1.000 19.49862 114 LEU A N 1
ATOM 925 C CA . LEU A 1 114 ? 1.37589 21.24829 -4.645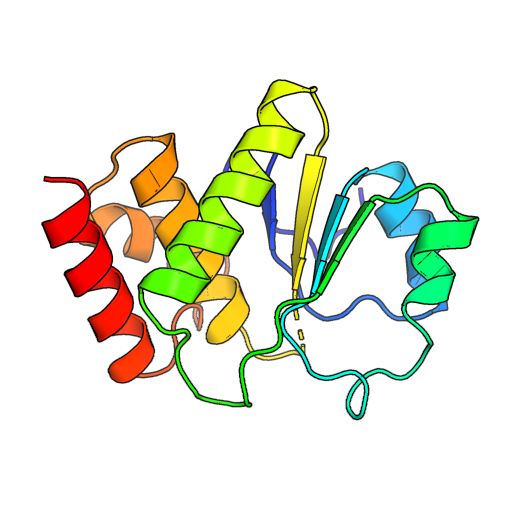59 1.000 19.33791 114 LEU A CA 1
ATOM 926 C C . LEU A 1 114 ? 0.30854 20.16557 -4.54154 1.000 22.35343 114 LEU A C 1
ATOM 927 O O .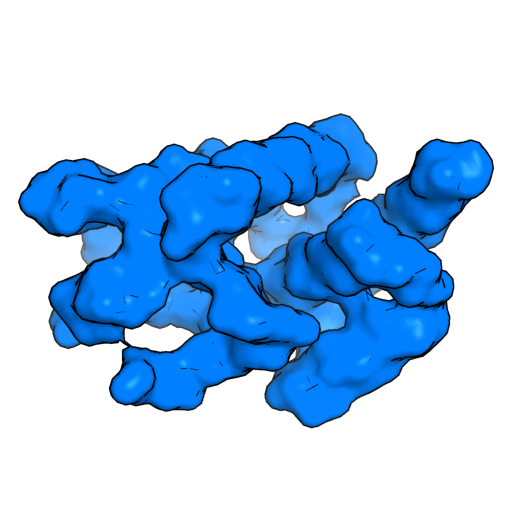 LEU A 1 114 ? -0.85917 20.39712 -4.89170 1.000 20.37003 114 LEU A O 1
ATOM 932 N N . PRO A 1 115 ? 0.66402 18.98409 -4.05968 1.000 19.04028 115 PRO A N 1
ATOM 933 C CA . PRO A 1 115 ? -0.35699 17.98412 -3.74276 1.000 21.37420 115 PRO A CA 1
ATOM 934 C C . PRO A 1 115 ? -1.23133 18.46113 -2.59395 1.000 18.88745 115 PRO A C 1
ATOM 935 O O . PRO A 1 115 ? -0.84036 19.29478 -1.77480 1.000 20.90373 115 PRO A O 1
ATOM 939 N N . LEU A 1 116 ? -2.44848 17.91671 -2.54878 1.000 18.69322 116 LEU A N 1
ATOM 940 C CA . LEU A 1 116 ? -3.41525 18.32901 -1.53390 1.000 20.96787 116 LEU A CA 1
ATOM 941 C C . LEU A 1 116 ? -2.82545 18.25426 -0.13161 1.000 20.84683 116 LEU A C 1
ATOM 942 O O . LEU A 1 116 ? -2.96369 19.19015 0.66299 1.000 19.98951 116 LEU A O 1
ATOM 947 N N . ARG A 1 117 ? -2.14875 17.14653 0.18861 1.000 20.59530 117 ARG A N 1
ATOM 948 C CA . ARG A 1 117 ? -1.66617 16.95902 1.54840 1.000 22.31422 117 ARG A CA 1
ATOM 949 C C . ARG A 1 117 ? -0.68449 18.05896 1.94872 1.000 20.82490 117 ARG A C 1
ATOM 950 O O . ARG A 1 117 ? -0.70530 18.53545 3.09262 1.000 21.51220 117 ARG A O 1
ATOM 958 N N . GLU A 1 118 ? 0.15236 18.51439 1.01221 1.000 19.59980 118 GLU A N 1
ATOM 959 C CA . GLU A 1 118 ? 1.09216 19.57956 1.36045 1.000 20.38294 118 GLU A CA 1
ATOM 960 C C . GLU A 1 118 ? 0.41865 20.94911 1.39715 1.000 18.86454 118 GLU A C 1
ATOM 961 O O . GLU A 1 118 ? 0.70568 21.75646 2.28838 1.000 19.93283 118 GLU A O 1
ATOM 967 N N . ALA A 1 119 ? -0.44951 21.23964 0.42446 1.000 19.66672 119 ALA A N 1
ATOM 968 C CA . ALA A 1 119 ? -1.15718 22.51815 0.43653 1.000 18.05776 119 ALA A CA 1
ATOM 969 C C . ALA A 1 119 ? -1.98156 22.67629 1.70523 1.000 19.88592 119 ALA A C 1
ATOM 970 O O . ALA A 1 119 ? -2.01421 23.75927 2.30178 1.000 19.14821 119 ALA A O 1
ATOM 972 N N . LEU A 1 120 ? -2.66325 21.59984 2.11914 1.000 18.64940 120 LEU A N 1
ATOM 973 C CA . LEU A 1 120 ? -3.44005 21.61025 3.35553 1.000 19.99736 120 LEU A CA 1
ATOM 974 C C . LEU A 1 120 ? -2.55891 21.89627 4.56147 1.000 21.64934 120 LEU A C 1
ATOM 975 O O . LEU A 1 120 ? -2.89779 22.73636 5.40622 1.000 22.08722 120 LEU A O 1
ATOM 980 N N . ARG A 1 121 ? -1.44403 21.15948 4.68661 1.000 20.56730 121 ARG A N 1
ATOM 981 C CA . ARG A 1 121 ? -0.54261 21.36615 5.81765 1.000 22.70366 121 ARG A CA 1
ATOM 982 C C . ARG A 1 121 ? -0.02812 22.79706 5.86006 1.000 25.01442 121 ARG A C 1
ATOM 983 O O . ARG A 1 121 ? 0.07913 23.39725 6.93745 1.000 24.06544 121 ARG A O 1
ATOM 991 N N . ARG A 1 122 ? 0.29608 23.35610 4.69466 1.000 22.53530 122 ARG A N 1
ATOM 992 C CA . ARG A 1 122 ? 0.83393 24.70925 4.63396 1.000 21.14855 122 ARG A CA 1
ATOM 993 C C . ARG A 1 122 ? -0.17961 25.72875 5.13308 1.000 22.34630 122 ARG A C 1
ATOM 994 O O . ARG A 1 122 ? 0.12391 26.55817 5.99631 1.000 20.98587 122 ARG A O 1
ATOM 1002 N N . VAL A 1 123 ? -1.40717 25.65563 4.62419 1.000 19.06171 123 VAL A N 1
ATOM 1003 C CA . VAL A 1 123 ? -2.39596 26.65159 5.00148 1.000 18.12495 123 VAL A CA 1
ATOM 1004 C C . VAL A 1 123 ? -2.80069 26.48570 6.45997 1.000 23.14671 123 VAL A C 1
ATOM 1005 O O . VAL A 1 123 ? -2.97786 27.47388 7.17668 1.000 22.48438 123 VAL A O 1
ATOM 1009 N N . ARG A 1 124 ? -2.90875 25.24470 6.93476 1.000 22.80243 124 ARG A N 1
ATOM 1010 C CA . ARG A 1 124 ? -3.23361 25.03343 8.34023 1.000 23.58819 124 ARG A CA 1
ATOM 1011 C C . ARG A 1 124 ? -2.08971 25.46688 9.25657 1.000 24.32107 124 ARG A C 1
ATOM 1012 O O . ARG A 1 124 ? -2.33235 25.83523 10.41258 1.000 27.69536 124 ARG A O 1
ATOM 1020 N N . SER A 1 125 ? -0.84445 25.46020 8.76374 1.000 25.50232 125 SER A N 1
ATOM 1021 C CA . SER A 1 125 ? 0.23641 26.02116 9.56985 1.000 25.08396 125 SER A CA 1
ATOM 1022 C C . SER A 1 125 ? 0.08371 27.53193 9.72064 1.000 26.29340 125 SER A C 1
ATOM 1023 O O . SER A 1 125 ? 0.51411 28.10150 10.72789 1.000 29.87932 125 SER A O 1
ATOM 1026 N N . LEU A 1 126 ? -0.54572 28.19193 8.74386 1.000 24.04866 126 LEU A N 1
ATOM 1027 C CA . LEU A 1 126 ? -0.79504 29.62827 8.81319 1.000 26.27137 126 LEU A CA 1
ATOM 1028 C C . LEU A 1 126 ? -1.976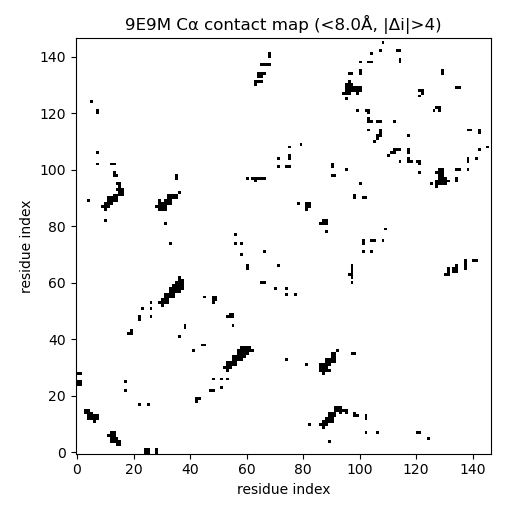35 29.94211 9.71569 1.000 26.29406 126 LEU A C 1
ATOM 1029 O O . LEU A 1 126 ? -1.91942 30.87701 10.52060 1.000 25.86254 126 LEU A O 1
ATOM 1034 N N . ARG A 1 127 ? -3.06117 29.18521 9.57006 1.000 24.58604 127 ARG A N 1
ATOM 1035 C CA . ARG A 1 127 ? -4.26645 29.36003 10.37712 1.000 26.26726 127 ARG A CA 1
ATOM 1036 C C . ARG A 1 127 ? -4.83340 27.97099 10.62300 1.000 28.49758 127 ARG A C 1
ATOM 1037 O O . ARG A 1 127 ? -5.49528 27.39615 9.74043 1.000 28.06503 127 ARG A O 1
ATOM 1045 N N . PRO A 1 128 ? -4.56140 27.38175 11.78497 1.000 33.92389 128 PRO A N 1
ATOM 1046 C CA . PRO A 1 128 ? -5.25701 26.14736 12.16762 1.000 33.28022 128 PRO A CA 1
ATOM 1047 C C . PRO A 1 128 ? -6.75250 26.40503 12.21715 1.000 37.84358 128 PRO A C 1
ATOM 1048 O O . PRO A 1 128 ? -7.22510 27.30865 12.91518 1.000 46.17125 128 PRO A O 1
ATOM 1052 N N . GLY A 1 129 ? -7.49739 25.61267 11.46264 1.000 36.73079 129 GLY A N 1
ATOM 1053 C CA . GLY A 1 129 ? -8.90651 25.87497 11.22734 1.000 38.31121 129 GLY A CA 1
ATOM 1054 C C . GLY A 1 129 ? -9.23713 26.17539 9.78375 1.000 37.04390 129 GLY A C 1
ATOM 1055 O O . GLY A 1 129 ? -10.42477 26.22994 9.42895 1.000 36.40429 129 GLY A O 1
ATOM 1056 N N . ALA A 1 130 ? -8.24207 26.38966 8.93007 1.000 33.96969 130 ALA A N 1
ATOM 1057 C CA . ALA A 1 130 ? -8.50266 26.45157 7.50202 1.000 29.54935 130 ALA A CA 1
ATOM 1058 C C . ALA A 1 130 ? -9.04417 25.10825 7.04615 1.000 29.91078 130 ALA A C 1
ATOM 1059 O O . ALA A 1 130 ? -8.52186 24.06106 7.43627 1.000 30.10963 130 ALA A O 1
ATOM 1061 N N . VAL A 1 131 ? -10.11435 25.14954 6.24714 1.000 26.02017 131 VAL A N 1
ATOM 1062 C CA . VAL A 1 131 ? -10.81262 23.96854 5.73691 1.000 24.31475 131 VAL A CA 1
ATOM 1063 C C . VAL A 1 131 ? -11.48681 23.24495 6.90115 1.000 27.14664 131 VAL A C 1
ATOM 1064 O O . VAL A 1 131 ? -10.89767 22.36284 7.54051 1.000 31.11060 131 VAL A O 1
ATOM 1068 N N . GLU A 1 132 ? -12.74632 23.60708 7.15079 1.000 22.14390 132 GLU A N 1
ATOM 1069 C CA . GLU A 1 132 ? -13.52026 23.18942 8.31690 1.000 29.58613 132 GLU A CA 1
ATOM 1070 C C . GLU A 1 132 ? -14.30463 21.89950 8.12407 1.000 28.81974 132 GLU A C 1
ATOM 1071 O O . GLU A 1 132 ? -14.47758 21.14207 9.09027 1.000 31.36771 132 GLU A O 1
ATOM 1077 N N . THR A 1 133 ? -14.79804 21.63530 6.91965 1.000 20.62472 133 THR A N 1
ATOM 1078 C CA . THR A 1 133 ? -15.81852 20.61616 6.72336 1.000 21.21715 133 THR A CA 1
ATOM 1079 C C . THR A 1 133 ? -15.34890 19.52957 5.76256 1.000 21.70234 133 THR A C 1
ATOM 1080 O O . THR A 1 133 ? -14.45890 19.73724 4.93372 1.000 20.31151 133 THR A O 1
ATOM 1084 N N . TYR A 1 134 ? -15.98947 18.35590 5.87137 1.000 20.14176 134 TYR A N 1
ATOM 1085 C CA . TYR A 1 134 ? -15.68526 17.25322 4.97001 1.000 18.73934 134 TYR A CA 1
ATOM 1086 C C . TYR A 1 134 ? -15.99361 17.63037 3.52985 1.000 17.34176 134 TYR A C 1
ATOM 1087 O O . TYR A 1 134 ? -15.28885 17.20924 2.60802 1.000 19.43933 134 TYR A O 1
ATOM 1096 N N . GLU A 1 135 ? -17.03523 18.44043 3.31868 1.000 19.27101 135 GLU A N 1
ATOM 1097 C CA . GLU A 1 135 ? -17.39384 18.84519 1.96785 1.000 17.03640 135 GLU A CA 1
ATOM 1098 C C . GLU A 1 135 ? -16.33870 19.76673 1.36515 1.000 17.07191 135 GLU A C 1
ATOM 1099 O O . GLU A 1 135 ? -16.05956 19.68154 0.16353 1.000 16.83038 135 GLU A O 1
ATOM 1105 N N . GLN A 1 136 ? -15.75143 20.65461 2.18110 1.000 17.55836 136 GLN A N 1
ATOM 1106 C CA . GLN A 1 136 ? -14.64322 21.48627 1.71945 1.000 17.75053 136 GLN A CA 1
ATOM 1107 C C . GLN A 1 136 ? -13.42739 20.63187 1.37638 1.000 17.16162 136 GLN A C 1
ATOM 1108 O O . GLN A 1 136 ? -12.80523 20.82188 0.32597 1.000 17.93264 136 GLN A O 1
ATOM 1114 N N . MET A 1 137 ? -13.10226 19.65475 2.22234 1.000 17.98221 137 MET A N 1
ATOM 1115 C CA . MET A 1 137 ? -12.06959 18.68880 1.84426 1.000 19.91122 137 MET A CA 1
ATOM 1116 C C . MET A 1 137 ? -12.40651 17.96758 0.54510 1.000 19.26049 137 MET A C 1
ATOM 1117 O O . MET A 1 137 ? -11.52967 17.79110 -0.31126 1.000 17.42938 137 MET A O 1
ATOM 1122 N N . GLU A 1 138 ? -13.67823 17.57067 0.35297 1.000 16.86775 138 GLU A N 1
ATOM 1123 C CA . GLU A 1 138 ? -13.99886 16.80124 -0.84029 1.000 16.75299 138 GLU A CA 1
ATOM 1124 C C . GLU A 1 138 ? -13.86286 17.63127 -2.11372 1.000 16.67035 138 GLU A C 1
ATOM 1125 O O . GLU A 1 138 ? -13.41003 17.10755 -3.13688 1.000 17.84717 138 GLU A O 1
ATOM 1131 N N . VAL A 1 139 ? -14.20675 18.92945 -2.08365 1.000 16.82645 139 VAL A N 1
ATOM 1132 C CA . VAL A 1 139 ? -14.03270 19.68288 -3.32511 1.000 16.15388 139 VAL A CA 1
ATOM 1133 C C . VAL A 1 139 ? -12.55116 19.85417 -3.63229 1.000 17.10584 139 VAL A C 1
ATOM 1134 O O . VAL A 1 139 ? -12.16966 19.90327 -4.80389 1.000 17.61709 139 VAL A O 1
ATOM 1138 N N . LEU A 1 140 ? -11.69534 19.88512 -2.60296 1.000 15.55033 140 LEU A N 1
ATOM 1139 C CA . LEU A 1 140 ? -10.25902 19.94922 -2.85835 1.000 15.39475 140 LEU A CA 1
ATOM 1140 C C . LEU A 1 140 ? -9.75493 18.65111 -3.48220 1.000 15.75892 140 LEU A C 1
ATOM 1141 O O . LEU A 1 140 ? -8.87943 18.67825 -4.36044 1.000 17.33874 140 LEU A O 1
ATOM 1146 N N . LYS A 1 141 ? -10.30130 17.50888 -3.05445 1.000 17.41416 141 LYS A N 1
ATOM 1147 C CA . LYS A 1 141 ? -9.92880 16.23958 -3.67695 1.000 16.40471 141 LYS A CA 1
ATOM 1148 C C . LYS A 1 141 ? -10.40377 16.18388 -5.12676 1.000 16.89748 141 LYS A C 1
ATOM 1149 O O . LYS A 1 141 ? -9.69053 15.68078 -6.00206 1.000 19.70343 141 LYS A O 1
ATOM 1155 N N . GLU A 1 142 ? -11.59552 16.72369 -5.40648 1.000 17.48430 142 GLU A N 1
ATOM 1156 C CA . GLU A 1 142 ? -12.06480 16.81249 -6.78660 1.000 16.87978 142 GLU A CA 1
ATOM 1157 C C . GLU A 1 142 ? -11.17184 17.73002 -7.61686 1.000 18.40934 142 GLU A C 1
ATOM 1158 O O . GLU A 1 142 ? -10.93644 17.47668 -8.80418 1.000 19.11856 142 GLU A O 1
ATOM 1164 N N . LEU A 1 143 ? -10.70884 18.82889 -7.02100 1.000 17.36401 143 LEU A N 1
ATOM 1165 C CA . LEU A 1 143 ? -9.80853 19.72542 -7.72833 1.000 16.33589 143 LEU A CA 1
ATOM 1166 C C . LEU A 1 143 ? -8.52010 19.01044 -8.08724 1.000 17.97628 143 LEU A C 1
ATOM 1167 O O . LEU A 1 143 ? -8.01179 19.15220 -9.20130 1.000 19.77398 143 LEU A O 1
ATOM 1172 N N . GLU A 1 144 ? -7.96966 18.26016 -7.13971 1.000 19.11012 144 GLU A N 1
ATOM 1173 C CA . GLU A 1 144 ? -6.75106 17.50713 -7.41301 1.000 20.08575 144 GLU A CA 1
ATOM 1174 C C . GLU A 1 144 ? -6.94815 16.56290 -8.58723 1.000 24.55839 144 GLU A C 1
ATOM 1175 O O . GLU A 1 144 ? -6.11032 16.50437 -9.49002 1.000 23.80143 144 GLU A O 1
ATOM 1181 N N . LYS A 1 145 ? -8.06433 15.82991 -8.60994 1.000 21.87758 145 LYS A N 1
ATOM 1182 C CA . LYS A 1 145 ? -8.27530 14.90723 -9.71979 1.000 23.82139 145 LYS A CA 1
ATOM 1183 C C . LYS A 1 145 ? -8.43978 15.66952 -11.03275 1.000 24.21146 145 LYS A C 1
ATOM 1184 O O . LYS A 1 145 ? -7.94902 15.22736 -12.07819 1.000 27.83624 145 LYS A O 1
ATOM 1190 N N . PHE A 1 146 ? -9.07756 16.84647 -10.99596 1.000 22.00057 146 PHE A N 1
ATOM 1191 C CA . PHE A 1 146 ? -9.18394 17.65955 -12.20279 1.000 23.31834 146 PHE A CA 1
ATOM 1192 C C . PHE A 1 146 ? -7.80799 18.09847 -12.69071 1.000 25.20270 146 PHE A C 1
ATOM 1193 O O . PHE A 1 146 ? -7.49827 17.98594 -13.88111 1.000 28.83257 146 PHE A O 1
ATOM 1201 N N . LEU A 1 147 ? -6.96375 18.59472 -11.78022 1.000 24.45002 147 LEU A N 1
ATOM 1202 C CA . LEU A 1 147 ? -5.66026 19.11419 -12.18695 1.000 25.19832 147 LEU A CA 1
ATOM 1203 C C . LEU A 1 147 ? -4.78290 18.02788 -12.80080 1.000 27.15784 147 LEU A C 1
ATOM 1204 O O . LEU A 1 147 ? -3.94260 18.32663 -13.65720 1.000 31.19415 147 LEU A O 1
ATOM 1209 N N . ARG A 1 148 ? -4.95883 16.77543 -12.39295 1.000 28.20487 148 ARG A N 1
ATOM 1210 C CA . ARG A 1 148 ? -4.20968 15.67176 -13.00743 1.000 30.25383 148 ARG A CA 1
ATOM 1211 C C . ARG A 1 148 ? -5.07790 14.87221 -13.96859 1.000 33.56465 148 ARG A C 1
ATOM 1212 O O . ARG A 1 148 ? -5.63940 15.41874 -14.91963 1.000 37.31983 148 ARG A O 1
#